Protein AF-A0A077LT98-F1 (afdb_monomer_lite)

Foldseek 3Di:
DPPCVCCLVCVLVVVLLLCVVLVHDNVVSVVSSVVSPDDDDDDDPQVLVVVLVVVLVVVQVVVCVVPVDDDPSVSSVVSQQQFSVSVDPPDGGNSVVVVVVVVVVPDPPVVVPPDDDDPDDPDPDDDDDDD

InterPro domains:
  IPR053864 Domain of unknown function DUF6933 [PF22016] (3-94)

pLDDT: mean 78.1, std 17.29, range [38.62, 95.56]

Structure (mmCIF, N/CA/C/O backbone):
data_AF-A0A077LT98-F1
#
_entry.id   AF-A0A077LT98-F1
#
loop_
_atom_site.group_PDB
_atom_site.id
_atom_site.type_symbol
_atom_site.label_atom_id
_atom_site.label_alt_id
_atom_site.label_comp_id
_atom_site.label_asym_id
_atom_site.label_entity_id
_atom_site.label_seq_id
_atom_site.pdbx_PDB_ins_code
_atom_site.Cartn_x
_atom_site.Cartn_y
_atom_site.Cartn_z
_atom_site.occupancy
_atom_site.B_iso_or_equiv
_atom_site.auth_seq_id
_atom_site.auth_comp_id
_atom_site.auth_asym_id
_atom_site.auth_atom_id
_atom_site.pdbx_PDB_model_num
ATOM 1 N N . MET A 1 1 ? 1.043 6.770 -24.894 1.00 38.81 1 MET A N 1
ATOM 2 C CA . MET A 1 1 ? -0.228 6.509 -24.179 1.00 38.81 1 MET A CA 1
ATOM 3 C C . MET A 1 1 ? -0.008 6.846 -22.713 1.00 38.81 1 MET A C 1
ATOM 5 O O . MET A 1 1 ? 0.973 6.367 -22.171 1.00 38.81 1 MET A O 1
ATOM 9 N N . ALA A 1 2 ? -0.818 7.710 -22.091 1.00 38.62 2 ALA A N 1
ATOM 10 C CA . ALA A 1 2 ? -0.624 8.045 -20.676 1.00 38.62 2 ALA A CA 1
ATOM 11 C C . ALA A 1 2 ? -1.075 6.851 -19.803 1.00 38.62 2 ALA A C 1
ATOM 13 O O . ALA A 1 2 ? -2.274 6.562 -19.795 1.00 38.62 2 ALA A O 1
ATOM 14 N N . PRO A 1 3 ? -0.173 6.175 -19.061 1.00 61.59 3 PRO A N 1
ATOM 15 C CA . PRO A 1 3 ? -0.502 4.976 -18.277 1.00 61.59 3 PRO A CA 1
ATOM 16 C C . PRO A 1 3 ? -1.560 5.225 -17.186 1.00 61.59 3 PRO A C 1
ATOM 18 O O . PRO A 1 3 ? -2.167 4.290 -16.670 1.00 61.59 3 PRO A O 1
ATOM 21 N N . ALA A 1 4 ? -1.796 6.490 -16.829 1.00 65.69 4 ALA A N 1
ATOM 22 C CA . ALA A 1 4 ? -2.694 6.907 -15.755 1.00 65.69 4 ALA A CA 1
ATOM 23 C C . ALA A 1 4 ? -4.174 7.027 -16.165 1.00 65.69 4 ALA A C 1
ATOM 25 O O . ALA A 1 4 ? -5.040 7.137 -15.295 1.00 65.69 4 ALA A O 1
ATOM 26 N N . LYS A 1 5 ? -4.503 7.008 -17.467 1.00 71.38 5 LYS A N 1
ATOM 27 C CA . LYS A 1 5 ? -5.906 7.087 -17.902 1.00 71.38 5 LYS A CA 1
ATOM 28 C C . LYS A 1 5 ? -6.646 5.833 -17.409 1.00 71.38 5 LYS A C 1
ATOM 30 O O . LYS A 1 5 ? -6.201 4.715 -17.655 1.00 71.38 5 LYS A O 1
ATOM 35 N N . GLY A 1 6 ? -7.731 6.029 -16.660 1.00 78.81 6 GLY A N 1
ATOM 36 C CA . GLY A 1 6 ? -8.504 4.939 -16.056 1.00 78.81 6 GLY A CA 1
ATOM 37 C C . GLY A 1 6 ? -7.912 4.341 -14.775 1.00 78.81 6 GLY A C 1
ATOM 38 O O . GLY A 1 6 ? -8.464 3.363 -14.289 1.00 78.81 6 GLY A O 1
ATOM 39 N N . LEU A 1 7 ? -6.834 4.909 -14.208 1.00 82.25 7 LEU A N 1
ATOM 40 C CA . LEU A 1 7 ? -6.299 4.457 -12.917 1.00 82.25 7 LEU A CA 1
ATOM 41 C C . LEU A 1 7 ? -7.366 4.452 -11.806 1.00 82.25 7 LEU A C 1
ATOM 43 O O . LEU A 1 7 ? -7.470 3.422 -11.153 1.00 82.25 7 LEU A O 1
ATOM 47 N N . PRO A 1 8 ? -8.202 5.500 -11.632 1.00 87.12 8 PRO A N 1
ATOM 48 C CA . PRO A 1 8 ? -9.272 5.474 -10.632 1.00 87.12 8 PRO A CA 1
ATOM 49 C C . PRO A 1 8 ? -10.195 4.260 -10.735 1.00 87.12 8 PRO A C 1
ATOM 51 O O . PRO A 1 8 ? -10.544 3.687 -9.718 1.00 87.12 8 PRO A O 1
ATOM 54 N N . GLY A 1 9 ? -10.542 3.835 -11.954 1.00 87.50 9 GLY A N 1
ATOM 55 C CA . GLY A 1 9 ? -11.475 2.726 -12.166 1.00 87.50 9 GLY A CA 1
ATOM 56 C C . GLY A 1 9 ? -10.895 1.341 -11.874 1.00 87.50 9 GLY A C 1
ATOM 57 O O . GLY A 1 9 ? -11.661 0.409 -11.696 1.00 87.50 9 GLY A O 1
ATOM 58 N N . ARG A 1 10 ? -9.564 1.198 -11.827 1.00 87.06 10 ARG A N 1
ATOM 59 C CA . ARG A 1 10 ? -8.882 -0.068 -11.494 1.00 87.06 10 ARG A CA 1
ATOM 60 C C . ARG A 1 10 ? -8.209 -0.055 -10.122 1.00 87.06 10 ARG A C 1
ATOM 62 O O . ARG A 1 10 ? -7.721 -1.081 -9.673 1.00 87.06 10 ARG A O 1
ATOM 69 N N . LEU A 1 11 ? -8.115 1.115 -9.488 1.00 87.81 11 LEU A N 1
ATOM 70 C CA . LEU A 1 11 ? -7.426 1.287 -8.214 1.00 87.81 11 LEU A CA 1
ATOM 71 C C . LEU A 1 11 ? -8.035 0.434 -7.085 1.00 87.81 11 LEU A C 1
ATOM 73 O O . LEU A 1 11 ? -7.240 -0.173 -6.373 1.00 87.81 11 LEU A O 1
ATOM 77 N N . PRO A 1 12 ? -9.374 0.328 -6.935 1.00 92.50 12 PRO A N 1
ATOM 78 C CA . PRO A 1 12 ? -9.967 -0.504 -5.886 1.00 92.50 12 PRO A CA 1
ATOM 79 C C . PRO A 1 12 ? -9.539 -1.970 -5.991 1.00 92.50 12 PRO A C 1
ATOM 81 O O . PRO A 1 12 ? -9.114 -2.553 -5.000 1.00 92.50 12 PRO A O 1
ATOM 84 N N . ASP A 1 13 ? -9.573 -2.535 -7.200 1.00 91.38 13 ASP A N 1
ATOM 85 C CA . ASP A 1 13 ? -9.203 -3.934 -7.433 1.00 91.38 13 ASP A CA 1
ATOM 86 C C . ASP A 1 13 ? -7.705 -4.167 -7.180 1.00 91.38 13 ASP A C 1
ATOM 88 O O . ASP A 1 13 ? -7.332 -5.115 -6.499 1.00 91.38 13 ASP A O 1
ATOM 92 N N . LEU A 1 14 ? -6.841 -3.249 -7.632 1.00 90.00 14 LEU A N 1
ATOM 93 C CA . LEU A 1 14 ? -5.396 -3.332 -7.379 1.00 90.00 14 LEU A CA 1
ATOM 94 C C . LEU A 1 14 ? -5.050 -3.257 -5.883 1.00 90.00 14 LEU A C 1
ATOM 96 O O . LEU A 1 14 ? -4.118 -3.923 -5.435 1.00 90.00 14 LEU A O 1
ATOM 100 N N . ILE A 1 15 ? -5.771 -2.433 -5.116 1.00 91.56 15 ILE A N 1
ATOM 101 C CA . ILE A 1 15 ? -5.592 -2.345 -3.661 1.00 91.56 15 ILE A CA 1
ATOM 102 C C . ILE A 1 15 ? -6.104 -3.623 -2.993 1.00 91.56 15 ILE A C 1
ATOM 104 O O . ILE A 1 15 ? -5.410 -4.165 -2.136 1.00 91.56 15 ILE A O 1
ATOM 108 N N . ALA A 1 16 ? -7.266 -4.137 -3.406 1.00 94.06 16 ALA A N 1
ATOM 109 C CA . ALA A 1 16 ? -7.821 -5.378 -2.875 1.00 94.06 16 ALA A CA 1
ATOM 110 C C . ALA A 1 16 ? -6.867 -6.566 -3.078 1.00 94.06 16 ALA A C 1
ATOM 112 O O . ALA A 1 16 ? -6.556 -7.269 -2.117 1.00 94.06 16 ALA A O 1
ATOM 113 N N . ASP A 1 17 ? -6.328 -6.732 -4.288 1.00 93.25 17 ASP A N 1
ATOM 114 C CA . ASP A 1 17 ? -5.358 -7.786 -4.601 1.00 93.25 17 ASP A CA 1
ATOM 115 C C . ASP A 1 17 ? -4.099 -7.679 -3.727 1.00 93.25 17 ASP A C 1
ATOM 117 O O . ASP A 1 17 ? -3.616 -8.679 -3.189 1.00 93.25 17 ASP A O 1
ATOM 121 N N . ALA A 1 18 ? -3.580 -6.461 -3.529 1.00 92.38 18 ALA A N 1
ATOM 122 C CA . ALA A 1 18 ? -2.416 -6.231 -2.677 1.00 92.38 18 ALA A CA 1
ATOM 123 C C . ALA A 1 18 ? -2.701 -6.539 -1.197 1.00 92.38 18 ALA A C 1
ATOM 125 O O . ALA A 1 18 ? -1.865 -7.146 -0.529 1.00 92.38 18 ALA A O 1
ATOM 126 N N . LEU A 1 19 ? -3.871 -6.160 -0.676 1.00 94.00 19 LEU A N 1
ATOM 127 C CA . LEU A 1 19 ? -4.264 -6.459 0.704 1.00 94.00 19 LEU A CA 1
ATOM 128 C C . LEU A 1 19 ? -4.449 -7.967 0.925 1.00 94.00 19 LEU A C 1
ATOM 130 O O . LEU A 1 19 ? -3.979 -8.500 1.930 1.00 94.00 19 LEU A O 1
ATOM 134 N N . LEU A 1 20 ? -5.061 -8.676 -0.026 1.00 95.12 20 LEU A N 1
ATOM 135 C CA . LEU A 1 20 ? -5.174 -10.137 0.030 1.00 95.12 20 LEU A CA 1
ATOM 136 C C . LEU A 1 20 ? -3.797 -10.808 0.004 1.00 95.12 20 LEU A C 1
ATOM 138 O O . LEU A 1 20 ? -3.545 -11.717 0.794 1.00 95.12 20 LEU A O 1
ATOM 142 N N . ALA A 1 21 ? -2.882 -10.329 -0.844 1.00 93.25 21 ALA A N 1
ATOM 143 C CA . ALA A 1 21 ? -1.507 -10.825 -0.894 1.00 93.25 21 ALA A CA 1
ATOM 144 C C . ALA A 1 21 ? -0.739 -10.588 0.421 1.00 93.25 21 ALA A C 1
ATOM 146 O O . ALA A 1 21 ? 0.097 -11.407 0.801 1.00 93.25 21 ALA A O 1
ATOM 147 N N . LEU A 1 22 ? -1.068 -9.518 1.152 1.00 92.31 22 LEU A N 1
ATOM 148 C CA . LEU A 1 22 ? -0.549 -9.228 2.494 1.00 92.31 22 LEU A CA 1
ATOM 149 C C . LEU A 1 22 ? -1.290 -9.990 3.611 1.00 92.31 22 LEU A C 1
ATOM 151 O O . LEU A 1 22 ? -1.000 -9.795 4.788 1.00 92.31 22 LEU A O 1
ATOM 155 N N . GLY A 1 23 ? -2.241 -10.868 3.284 1.00 92.75 23 GLY A N 1
ATOM 156 C CA . GLY A 1 23 ? -2.947 -11.705 4.257 1.00 92.75 23 GLY A CA 1
ATOM 157 C C . GLY A 1 23 ? -4.046 -10.984 5.044 1.00 92.75 23 GLY A C 1
ATOM 158 O O . GLY A 1 23 ? -4.410 -11.425 6.139 1.00 92.75 23 GLY A O 1
ATOM 159 N N . VAL A 1 24 ? -4.580 -9.878 4.519 1.00 94.62 24 VAL A N 1
ATOM 160 C CA . VAL A 1 24 ? -5.775 -9.234 5.080 1.00 94.62 24 VAL A CA 1
ATOM 161 C C . VAL A 1 24 ? -6.997 -10.129 4.847 1.00 94.62 24 VAL A C 1
ATOM 163 O O . VAL A 1 24 ? -7.124 -10.768 3.805 1.00 94.62 24 VAL A O 1
ATOM 166 N N . ALA A 1 25 ? -7.888 -10.215 5.839 1.00 94.38 25 ALA A N 1
ATOM 167 C CA . ALA A 1 25 ? -9.089 -11.043 5.736 1.00 94.38 25 ALA A CA 1
ATOM 168 C C . ALA A 1 25 ? -10.045 -10.498 4.662 1.00 94.38 25 ALA A C 1
ATOM 170 O O . ALA A 1 25 ? -10.191 -9.281 4.540 1.00 94.38 25 ALA A O 1
ATOM 171 N N . GLN A 1 26 ? -10.709 -11.397 3.929 1.00 94.50 26 GLN A N 1
ATOM 172 C CA . GLN A 1 26 ? -11.581 -11.047 2.803 1.00 94.50 26 GLN A CA 1
ATOM 173 C C . GLN A 1 26 ? -12.650 -10.024 3.198 1.00 94.50 26 GLN A C 1
ATOM 175 O O . GLN A 1 26 ? -12.888 -9.084 2.453 1.00 94.50 26 GLN A O 1
ATOM 180 N N . GLU A 1 27 ? -13.229 -10.151 4.393 1.00 93.62 27 GLU A N 1
ATOM 181 C CA . GLU A 1 27 ? -14.285 -9.254 4.868 1.00 93.62 27 GLU A CA 1
ATOM 182 C C . GLU A 1 27 ? -13.796 -7.800 4.977 1.00 93.62 27 GLU A C 1
ATOM 184 O O . GLU A 1 27 ? -14.477 -6.876 4.548 1.00 93.62 27 GLU A O 1
ATOM 189 N N . LEU A 1 28 ? -12.574 -7.597 5.483 1.00 93.50 28 LEU A N 1
ATOM 190 C CA . LEU A 1 28 ? -11.944 -6.273 5.570 1.00 93.50 28 LEU A CA 1
ATOM 191 C C . LEU A 1 28 ? -11.569 -5.727 4.187 1.00 93.50 28 LEU A C 1
ATOM 193 O O . LEU A 1 28 ? -11.607 -4.518 3.970 1.00 93.50 28 LEU A O 1
ATOM 197 N N . VAL A 1 29 ? -11.186 -6.607 3.260 1.00 95.56 29 VAL A N 1
ATOM 198 C CA . VAL A 1 29 ? -10.868 -6.223 1.880 1.00 95.56 29 VAL A CA 1
ATOM 199 C C . VAL A 1 29 ? -12.123 -5.788 1.128 1.00 95.56 29 VAL A C 1
ATOM 201 O O . VAL A 1 29 ? -12.080 -4.790 0.411 1.00 95.56 29 VAL A O 1
ATOM 204 N N . ASP A 1 30 ? -13.240 -6.491 1.306 1.00 95.00 30 ASP A N 1
ATOM 205 C CA . ASP A 1 30 ? -14.523 -6.138 0.694 1.00 95.00 30 ASP A CA 1
ATOM 206 C C . ASP A 1 30 ? -15.041 -4.792 1.230 1.00 95.00 30 ASP A C 1
ATOM 208 O O . ASP A 1 30 ? -15.502 -3.944 0.453 1.00 95.00 30 ASP A O 1
ATOM 212 N N . ASP A 1 31 ? -14.891 -4.557 2.538 1.00 92.75 31 ASP A N 1
ATOM 213 C CA . ASP A 1 31 ? -15.202 -3.273 3.171 1.00 92.75 31 ASP A CA 1
A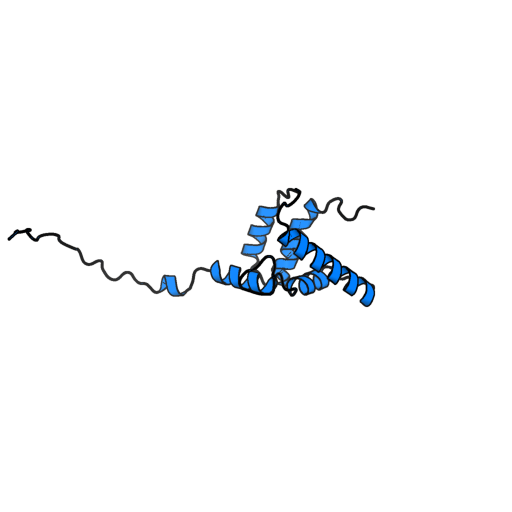TOM 214 C C . ASP A 1 31 ? -14.345 -2.138 2.585 1.00 92.75 31 ASP A C 1
ATOM 216 O O . ASP A 1 31 ? -14.884 -1.106 2.171 1.00 92.75 31 ASP A O 1
ATOM 220 N N . GLU A 1 32 ? -13.022 -2.315 2.501 1.00 93.25 32 GLU A N 1
ATOM 221 C CA . GLU A 1 32 ? -12.108 -1.311 1.935 1.00 93.25 32 GLU A CA 1
ATOM 222 C C . GLU A 1 32 ? -12.408 -1.045 0.453 1.00 93.25 32 GLU A C 1
ATOM 224 O O . GLU A 1 32 ? -12.470 0.105 0.016 1.00 93.25 32 GLU A O 1
ATOM 229 N N . ARG A 1 33 ? -12.671 -2.096 -0.330 1.00 94.31 33 ARG A N 1
ATOM 230 C CA . ARG A 1 33 ? -13.034 -1.974 -1.746 1.00 94.31 33 ARG A CA 1
ATOM 231 C C . ARG A 1 33 ? -14.302 -1.143 -1.936 1.00 94.31 33 ARG A C 1
ATOM 233 O O . ARG A 1 33 ? -14.334 -0.300 -2.830 1.00 94.31 33 ARG A O 1
ATOM 240 N N . THR A 1 34 ? -15.311 -1.354 -1.091 1.00 91.81 34 THR A N 1
ATOM 241 C CA . THR A 1 34 ? -16.565 -0.581 -1.110 1.00 91.81 34 THR A CA 1
ATOM 242 C C . THR A 1 34 ? -16.307 0.894 -0.785 1.00 91.81 34 THR A C 1
ATOM 244 O O . THR A 1 34 ? -16.831 1.785 -1.449 1.00 91.81 34 THR A O 1
ATOM 247 N N . HIS A 1 35 ? -15.431 1.186 0.182 1.00 90.31 35 HIS A N 1
ATOM 248 C CA . HIS A 1 35 ? -15.041 2.568 0.498 1.00 90.31 35 HIS A CA 1
ATOM 249 C C . HIS A 1 35 ? -14.279 3.258 -0.646 1.00 90.31 35 HIS A C 1
ATOM 251 O O . HIS A 1 35 ? -14.297 4.487 -0.747 1.00 90.31 35 HIS A O 1
ATOM 257 N N . LEU A 1 36 ? -13.640 2.484 -1.526 1.00 90.06 36 LEU A N 1
ATOM 258 C CA . LEU A 1 36 ? -12.893 2.975 -2.683 1.00 90.06 36 LEU A CA 1
ATOM 259 C C . LEU A 1 36 ? -13.743 3.151 -3.956 1.00 90.06 36 LEU A C 1
ATOM 261 O O . LEU A 1 36 ? -13.188 3.525 -4.990 1.00 90.06 36 LEU A O 1
ATOM 265 N N . GLU A 1 37 ? -15.067 2.960 -3.910 1.00 83.56 37 GLU A N 1
ATOM 266 C CA . GLU A 1 37 ? -15.960 3.223 -5.056 1.00 83.56 37 GLU A CA 1
ATOM 267 C C . GLU A 1 37 ? -15.867 4.679 -5.557 1.00 83.56 37 GLU A C 1
ATOM 269 O O . GLU A 1 37 ? -15.951 4.942 -6.760 1.00 83.56 37 GLU A O 1
ATOM 274 N N . GLU A 1 38 ? -15.610 5.634 -4.655 1.00 85.94 38 GLU A N 1
A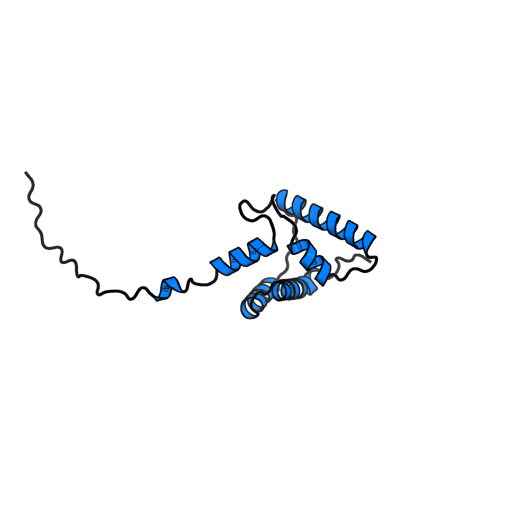TOM 275 C CA . GLU A 1 38 ? -15.376 7.041 -4.991 1.00 85.94 38 GLU A CA 1
ATOM 276 C C . GLU A 1 38 ? -13.897 7.444 -4.855 1.00 85.94 38 GLU A C 1
ATOM 278 O O . GLU A 1 38 ? -13.465 8.032 -3.860 1.00 85.94 38 GLU A O 1
ATOM 283 N N . VAL A 1 39 ? -13.103 7.228 -5.906 1.00 86.00 39 VAL A N 1
ATOM 284 C CA . VAL A 1 39 ? -11.709 7.703 -5.946 1.00 86.00 39 VAL A CA 1
ATOM 285 C C . VAL A 1 39 ? -11.637 9.190 -6.314 1.00 86.00 39 VAL A C 1
ATOM 287 O O . VAL A 1 39 ? -12.018 9.601 -7.413 1.00 86.00 39 VAL A O 1
ATOM 290 N N . ARG A 1 40 ? -11.051 10.009 -5.432 1.00 86.00 40 ARG A N 1
ATOM 291 C CA . ARG A 1 40 ? -10.776 11.437 -5.680 1.00 86.00 40 ARG A CA 1
ATOM 292 C C . ARG A 1 40 ? -9.276 11.683 -5.820 1.00 86.00 40 ARG A C 1
ATOM 294 O O . ARG A 1 40 ? -8.499 11.333 -4.939 1.00 86.00 40 ARG A O 1
ATOM 301 N N . ILE A 1 41 ? -8.867 12.333 -6.910 1.00 84.81 41 ILE A N 1
ATOM 302 C CA . ILE A 1 41 ? -7.466 12.708 -7.143 1.00 84.81 41 ILE A CA 1
ATOM 303 C C . ILE A 1 41 ? -7.279 14.186 -6.808 1.00 84.81 41 ILE A C 1
ATOM 305 O O . ILE A 1 41 ? -7.887 15.056 -7.430 1.00 84.81 41 ILE A O 1
ATOM 309 N N . ALA A 1 42 ? -6.395 14.466 -5.855 1.00 88.00 42 ALA A N 1
ATOM 310 C CA . ALA A 1 42 ? -6.015 15.817 -5.466 1.00 88.00 42 ALA A CA 1
ATOM 311 C C . ALA A 1 42 ? -4.514 15.894 -5.166 1.00 88.00 42 ALA A C 1
ATOM 313 O O . ALA A 1 42 ? -3.850 14.890 -4.906 1.00 88.00 42 ALA A O 1
ATOM 314 N N . ARG A 1 43 ? -3.967 17.111 -5.188 1.00 91.19 43 ARG A N 1
ATOM 315 C CA . ARG A 1 43 ? -2.581 17.346 -4.780 1.00 91.19 43 ARG A CA 1
ATOM 316 C C . ARG A 1 43 ? -2.459 17.182 -3.264 1.00 91.19 43 ARG A C 1
ATOM 318 O O . ARG A 1 43 ? -3.208 17.805 -2.519 1.00 91.19 43 ARG A O 1
ATOM 325 N N . THR A 1 44 ? -1.478 16.403 -2.813 1.00 90.50 44 THR A N 1
ATOM 326 C CA . THR A 1 44 ? -1.129 16.327 -1.388 1.00 90.50 44 THR A CA 1
ATOM 327 C C . THR A 1 44 ? -0.220 17.493 -0.985 1.00 90.50 44 THR A C 1
ATOM 329 O O . THR A 1 44 ? 0.697 17.863 -1.722 1.00 90.50 44 THR A O 1
ATOM 332 N N . ALA A 1 45 ? -0.471 18.081 0.187 1.00 93.19 45 ALA A N 1
ATOM 333 C CA . ALA A 1 45 ? 0.427 19.051 0.821 1.00 93.19 45 ALA A CA 1
ATOM 334 C C . ALA A 1 45 ? 1.459 18.376 1.748 1.00 93.19 45 ALA A C 1
ATOM 336 O O . ALA A 1 45 ? 2.375 19.032 2.245 1.00 93.19 45 ALA A O 1
ATOM 337 N N . ASN A 1 46 ? 1.325 17.067 1.994 1.00 92.38 46 ASN A N 1
ATOM 338 C CA . ASN A 1 46 ? 2.208 16.330 2.886 1.00 92.38 46 ASN A CA 1
ATOM 339 C C . ASN A 1 46 ? 3.500 15.930 2.157 1.00 92.38 46 ASN A C 1
ATOM 341 O O . ASN A 1 46 ? 3.527 14.988 1.365 1.00 92.38 46 ASN A O 1
ATOM 345 N N . ARG A 1 47 ? 4.590 16.639 2.464 1.00 91.00 47 ARG A N 1
ATOM 346 C CA . ARG A 1 47 ? 5.919 16.384 1.888 1.00 91.00 47 ARG A CA 1
ATOM 347 C C . ARG A 1 47 ? 6.488 15.002 2.225 1.00 91.00 47 ARG A C 1
ATOM 349 O O . ARG A 1 47 ? 7.254 14.487 1.422 1.00 91.00 47 ARG A O 1
ATOM 356 N N . SER A 1 48 ? 6.111 14.400 3.356 1.00 90.06 48 SER A N 1
ATOM 357 C CA . SER A 1 48 ? 6.544 13.042 3.706 1.00 90.06 48 SER A CA 1
ATOM 358 C C . SER A 1 48 ? 5.927 12.012 2.767 1.00 90.06 48 SER A C 1
ATOM 360 O O . SER A 1 48 ? 6.638 11.148 2.273 1.00 90.06 48 SER A O 1
ATOM 362 N N . VAL A 1 49 ? 4.637 12.160 2.442 1.00 89.31 49 VAL A N 1
ATOM 363 C CA . VAL A 1 49 ? 3.957 11.297 1.457 1.00 89.31 49 VAL A CA 1
ATOM 364 C C . VAL A 1 49 ? 4.621 11.429 0.091 1.00 89.31 49 VAL A C 1
ATOM 366 O O . VAL A 1 49 ? 4.915 10.425 -0.548 1.00 89.31 49 VAL A O 1
ATOM 369 N N . VAL A 1 50 ? 4.907 12.660 -0.344 1.00 91.31 50 VAL A N 1
ATOM 370 C CA . VAL A 1 50 ? 5.619 12.892 -1.612 1.00 91.31 50 VAL A CA 1
ATOM 371 C C . VAL A 1 50 ? 7.008 12.244 -1.594 1.00 91.31 50 VAL A C 1
ATOM 373 O O . VAL A 1 50 ? 7.384 11.608 -2.572 1.00 91.31 50 VAL A O 1
ATOM 376 N N . GLY A 1 51 ? 7.749 12.367 -0.488 1.00 88.62 51 GLY A N 1
ATOM 377 C CA . GLY A 1 51 ? 9.058 11.735 -0.309 1.00 88.62 51 GLY A CA 1
ATOM 378 C C . GLY A 1 51 ? 8.999 10.212 -0.429 1.00 88.62 51 GLY A C 1
ATOM 379 O O . GLY A 1 51 ? 9.685 9.648 -1.274 1.00 88.62 51 GLY A O 1
ATOM 380 N N . SER A 1 52 ? 8.115 9.554 0.324 1.00 88.25 52 SER A N 1
ATOM 381 C CA . SER A 1 52 ? 7.967 8.093 0.274 1.00 88.25 52 SER A CA 1
ATOM 382 C C . SER A 1 52 ? 7.524 7.584 -1.102 1.00 88.25 52 SER A C 1
ATOM 384 O O . SER A 1 52 ? 8.039 6.577 -1.582 1.00 88.25 52 SER A O 1
ATOM 386 N N . MET A 1 53 ? 6.629 8.301 -1.792 1.00 89.75 53 MET A N 1
ATOM 387 C CA . MET A 1 53 ? 6.241 7.943 -3.163 1.00 89.75 53 MET A CA 1
ATOM 388 C C . MET A 1 53 ? 7.404 8.076 -4.159 1.00 89.75 53 MET A C 1
ATOM 390 O O . MET A 1 53 ? 7.485 7.291 -5.106 1.00 89.75 53 MET A O 1
ATOM 394 N N . ASN A 1 54 ? 8.317 9.032 -3.949 1.00 90.75 54 ASN A N 1
ATOM 395 C CA . ASN A 1 54 ? 9.532 9.150 -4.758 1.00 90.75 54 ASN A CA 1
ATOM 396 C C . ASN A 1 54 ? 10.503 7.992 -4.492 1.00 90.75 54 ASN A C 1
ATOM 398 O O . ASN A 1 54 ? 11.044 7.438 -5.448 1.00 90.75 54 ASN A O 1
ATOM 402 N N . ASP A 1 55 ? 10.680 7.586 -3.233 1.00 88.56 55 ASP A N 1
ATOM 403 C CA . ASP A 1 55 ? 11.524 6.437 -2.876 1.00 88.56 55 ASP A CA 1
ATOM 404 C C . ASP A 1 55 ? 11.000 5.141 -3.521 1.00 88.56 55 ASP A C 1
ATOM 406 O O . ASP A 1 55 ? 11.769 4.345 -4.069 1.00 88.56 55 ASP A O 1
ATOM 410 N N . PHE A 1 56 ? 9.675 4.955 -3.545 1.00 90.31 56 PHE A N 1
ATOM 411 C CA . PHE A 1 56 ? 9.044 3.826 -4.233 1.00 90.31 56 PHE A CA 1
ATOM 412 C C . PHE A 1 56 ? 9.270 3.868 -5.745 1.00 90.31 56 PHE A C 1
ATOM 414 O O . PHE A 1 56 ? 9.595 2.841 -6.344 1.00 90.31 56 PHE A O 1
ATOM 421 N N . ALA A 1 57 ? 9.132 5.044 -6.365 1.00 90.62 57 ALA A N 1
ATOM 422 C CA . ALA A 1 57 ? 9.376 5.212 -7.794 1.00 90.62 57 ALA A CA 1
ATOM 423 C C . ALA A 1 57 ? 10.833 4.892 -8.160 1.00 90.62 57 ALA A C 1
ATOM 425 O O . ALA A 1 57 ? 11.068 4.149 -9.112 1.00 90.62 57 ALA A O 1
ATOM 426 N N . PHE A 1 58 ? 11.795 5.381 -7.371 1.00 89.75 58 PHE A N 1
ATOM 427 C CA . PHE A 1 58 ? 13.218 5.098 -7.559 1.00 89.75 58 PHE A CA 1
ATOM 428 C C . PHE A 1 58 ? 13.517 3.595 -7.474 1.00 89.75 58 PHE A C 1
ATOM 430 O O . PHE A 1 58 ? 14.183 3.036 -8.345 1.00 89.75 58 PHE A O 1
ATOM 437 N N . ARG A 1 59 ? 12.966 2.901 -6.469 1.00 88.19 59 ARG A N 1
ATOM 438 C CA . ARG A 1 59 ? 13.176 1.454 -6.316 1.00 88.19 59 ARG A CA 1
ATOM 439 C C . ARG A 1 59 ? 12.497 0.636 -7.415 1.00 88.19 59 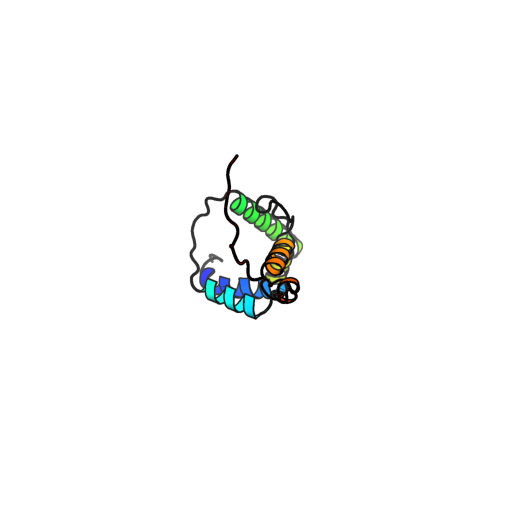ARG A C 1
ATOM 441 O O . ARG A 1 59 ? 13.052 -0.363 -7.869 1.00 88.19 59 ARG A O 1
ATOM 448 N N . ALA A 1 60 ? 11.305 1.044 -7.846 1.00 89.75 60 ALA A N 1
ATOM 449 C CA . ALA A 1 60 ? 10.614 0.398 -8.955 1.00 89.75 60 ALA A CA 1
ATOM 450 C C . ALA A 1 60 ? 11.403 0.525 -10.267 1.00 89.75 60 ALA A C 1
ATOM 452 O O . ALA A 1 60 ? 11.463 -0.438 -11.027 1.00 89.75 60 ALA A O 1
ATOM 453 N N . ASP A 1 61 ? 12.021 1.680 -10.517 1.00 89.69 61 ASP A N 1
ATOM 454 C CA . ASP A 1 61 ? 12.834 1.927 -11.712 1.00 89.69 61 ASP A CA 1
ATOM 455 C C . ASP A 1 61 ? 14.112 1.076 -11.741 1.00 89.69 61 ASP A C 1
ATOM 457 O O . ASP A 1 61 ? 14.430 0.454 -12.758 1.00 89.69 61 ASP A O 1
ATOM 461 N N . HIS A 1 62 ? 14.786 0.950 -10.594 1.00 87.88 62 HIS A N 1
ATOM 462 C CA . HIS A 1 62 ? 15.944 0.068 -10.458 1.00 87.88 62 HIS A CA 1
ATOM 463 C C . HIS A 1 62 ? 15.586 -1.386 -10.787 1.00 87.88 62 HIS A C 1
ATOM 465 O O . HIS A 1 62 ? 16.193 -2.000 -11.660 1.00 87.88 62 HIS A O 1
ATOM 471 N N . ARG A 1 63 ? 14.522 -1.908 -10.167 1.00 84.69 63 ARG A N 1
ATOM 472 C CA . ARG A 1 63 ? 14.064 -3.286 -10.391 1.00 84.69 63 ARG A CA 1
ATOM 473 C C . ARG A 1 63 ? 13.637 -3.536 -11.838 1.00 84.69 63 ARG A C 1
ATOM 475 O O . ARG A 1 63 ? 13.970 -4.583 -12.386 1.00 84.69 63 ARG A O 1
ATOM 482 N N . ARG A 1 64 ? 12.958 -2.575 -12.481 1.00 84.81 64 ARG A N 1
ATOM 483 C CA . ARG A 1 64 ? 12.639 -2.629 -13.925 1.00 84.81 64 ARG A CA 1
ATOM 484 C C . ARG A 1 64 ? 13.896 -2.780 -14.772 1.00 84.81 64 ARG A C 1
ATOM 486 O O . ARG A 1 64 ? 13.918 -3.604 -15.680 1.00 84.81 64 ARG A O 1
ATOM 493 N N . THR A 1 65 ? 14.924 -1.996 -14.463 1.00 86.38 65 THR A N 1
ATOM 494 C CA . THR A 1 65 ? 16.197 -2.009 -15.191 1.00 86.38 65 THR A CA 1
ATOM 495 C C . THR A 1 65 ? 16.933 -3.340 -15.025 1.00 86.38 65 THR A C 1
ATOM 497 O O . THR A 1 65 ? 17.541 -3.822 -15.975 1.00 86.38 65 THR A O 1
ATOM 500 N N . GLU A 1 66 ? 16.852 -3.960 -13.846 1.00 84.19 66 GLU A N 1
ATOM 501 C CA . GLU A 1 66 ? 17.513 -5.237 -13.551 1.00 84.19 66 GLU A CA 1
ATOM 502 C C . GLU A 1 66 ? 16.812 -6.459 -14.162 1.00 84.19 66 GLU A C 1
ATOM 504 O O . GLU A 1 66 ? 17.482 -7.394 -14.593 1.00 84.19 66 GLU A O 1
ATOM 509 N N . THR A 1 67 ? 15.475 -6.475 -14.180 1.00 79.81 67 THR A N 1
ATOM 510 C CA . THR A 1 67 ? 14.688 -7.689 -14.487 1.00 79.81 67 THR A CA 1
ATOM 511 C C . THR A 1 67 ? 13.998 -7.673 -15.852 1.00 79.81 67 THR A C 1
ATOM 513 O O . THR A 1 67 ? 13.647 -8.735 -16.361 1.00 79.81 67 THR A O 1
ATOM 516 N N . GLY A 1 68 ? 13.849 -6.508 -16.493 1.00 73.12 68 GLY A N 1
ATOM 517 C CA . GLY A 1 68 ? 13.335 -6.360 -17.862 1.00 73.12 68 GLY A CA 1
ATOM 518 C C . GLY A 1 68 ? 11.823 -6.577 -18.035 1.00 73.12 68 GLY A C 1
ATOM 519 O O . GLY A 1 68 ? 11.210 -5.872 -18.835 1.00 73.12 68 GLY A O 1
ATOM 520 N N . ASP A 1 69 ? 11.217 -7.487 -17.269 1.00 71.19 69 ASP A N 1
ATOM 521 C CA . ASP A 1 69 ? 9.768 -7.677 -17.145 1.00 71.19 69 ASP A CA 1
ATOM 522 C C . ASP A 1 69 ? 9.320 -7.380 -15.711 1.00 71.19 69 ASP A C 1
ATOM 524 O O . ASP A 1 69 ? 10.023 -7.689 -14.749 1.00 71.19 69 ASP A O 1
ATOM 528 N N . LEU A 1 70 ? 8.162 -6.738 -15.562 1.00 73.94 70 LEU A N 1
ATOM 529 C CA . LEU A 1 70 ? 7.703 -6.232 -14.277 1.00 73.94 70 LEU A CA 1
ATOM 530 C C . LEU A 1 70 ? 6.355 -6.835 -13.907 1.00 73.94 70 LEU A C 1
ATOM 532 O O . LEU A 1 70 ? 5.300 -6.284 -14.230 1.00 73.94 70 LEU A O 1
ATOM 536 N N . ASP A 1 71 ? 6.404 -7.927 -13.151 1.00 84.50 71 ASP A N 1
ATOM 537 C CA . ASP A 1 71 ? 5.248 -8.372 -12.386 1.00 84.50 71 ASP A CA 1
ATOM 538 C C . ASP A 1 71 ? 4.883 -7.277 -11.368 1.00 84.50 71 ASP A C 1
ATOM 540 O O . ASP A 1 71 ? 5.617 -6.995 -10.416 1.00 84.50 71 ASP A O 1
ATOM 544 N N . LEU A 1 72 ? 3.747 -6.616 -11.605 1.00 81.88 72 LEU A N 1
ATOM 545 C CA . LEU A 1 72 ? 3.258 -5.522 -10.771 1.00 81.88 72 LEU A CA 1
ATOM 546 C C . LEU A 1 72 ? 2.854 -5.994 -9.371 1.00 81.88 72 LEU A C 1
ATOM 548 O O . LEU A 1 72 ? 2.987 -5.216 -8.426 1.00 81.88 72 LEU A O 1
ATOM 552 N N . GLY A 1 73 ? 2.400 -7.242 -9.229 1.00 84.88 73 GLY A N 1
ATOM 553 C CA . GLY A 1 73 ? 2.072 -7.834 -7.936 1.00 84.88 73 GLY A CA 1
ATOM 554 C C . GLY A 1 73 ? 3.335 -8.052 -7.109 1.00 84.88 73 GLY A C 1
ATOM 555 O O . GLY A 1 73 ? 3.434 -7.546 -5.990 1.00 84.88 73 GLY A O 1
ATOM 556 N N . ALA A 1 74 ? 4.346 -8.700 -7.696 1.00 85.81 74 ALA A N 1
ATOM 557 C CA . ALA A 1 74 ? 5.651 -8.877 -7.055 1.00 85.81 74 ALA A CA 1
ATOM 558 C C . ALA A 1 74 ? 6.308 -7.530 -6.713 1.00 85.81 74 ALA A C 1
ATOM 560 O O . ALA A 1 74 ? 6.788 -7.334 -5.597 1.00 85.81 74 ALA A O 1
ATOM 561 N N . LEU A 1 75 ? 6.249 -6.556 -7.630 1.00 88.50 75 LEU A N 1
ATOM 562 C CA . LEU A 1 75 ? 6.709 -5.194 -7.365 1.00 88.50 75 LEU A CA 1
ATOM 563 C C . LEU A 1 75 ? 5.979 -4.568 -6.169 1.00 88.50 75 LEU A C 1
ATOM 565 O O . LEU A 1 75 ? 6.617 -3.905 -5.352 1.00 88.50 75 LEU A O 1
ATOM 569 N N . SER A 1 76 ? 4.660 -4.735 -6.078 1.00 88.75 76 SER A N 1
ATOM 570 C CA . SER A 1 76 ? 3.870 -4.192 -4.973 1.00 88.75 76 SER A CA 1
ATOM 571 C C . SER A 1 76 ? 4.293 -4.797 -3.635 1.00 88.75 76 SER A C 1
ATOM 573 O O . SER A 1 76 ? 4.443 -4.061 -2.662 1.00 88.75 76 SER A O 1
ATOM 575 N N . MET A 1 77 ? 4.532 -6.110 -3.586 1.00 90.44 77 MET A N 1
ATOM 576 C CA . MET A 1 77 ? 4.995 -6.790 -2.371 1.00 90.44 77 MET A CA 1
ATOM 577 C C . MET A 1 77 ? 6.406 -6.348 -1.976 1.00 90.44 77 MET A C 1
ATOM 579 O O . MET A 1 77 ? 6.655 -6.023 -0.817 1.00 90.44 77 MET A O 1
ATOM 583 N N . ASP A 1 78 ? 7.310 -6.216 -2.945 1.00 89.44 78 ASP A N 1
ATOM 584 C CA . ASP A 1 78 ? 8.650 -5.693 -2.689 1.00 89.44 78 ASP A CA 1
ATOM 585 C C . ASP A 1 78 ? 8.632 -4.256 -2.148 1.00 89.44 78 ASP A C 1
ATOM 587 O O . ASP A 1 78 ? 9.493 -3.876 -1.351 1.00 89.44 78 ASP A O 1
ATOM 591 N N . LEU A 1 79 ? 7.704 -3.425 -2.635 1.00 89.75 79 LEU A N 1
ATOM 592 C CA . LEU A 1 79 ? 7.530 -2.051 -2.167 1.00 89.75 79 LEU A CA 1
ATOM 593 C C . LEU A 1 79 ? 6.871 -1.992 -0.783 1.00 89.75 79 LEU A C 1
ATOM 595 O O . LEU A 1 79 ? 7.209 -1.107 -0.004 1.00 89.75 79 LEU A O 1
ATOM 599 N N . ALA A 1 80 ? 5.992 -2.938 -0.446 1.00 89.69 80 ALA A N 1
ATOM 600 C CA . ALA A 1 80 ? 5.391 -3.030 0.885 1.00 89.69 80 ALA A CA 1
ATOM 601 C C . ALA A 1 80 ? 6.447 -3.274 1.980 1.00 89.69 80 ALA A C 1
ATOM 603 O O . ALA A 1 80 ? 6.306 -2.779 3.098 1.00 89.69 80 ALA A O 1
ATOM 604 N N . HIS A 1 81 ? 7.551 -3.937 1.627 1.00 88.25 81 HIS A N 1
ATOM 605 C CA . HIS A 1 81 ? 8.700 -4.154 2.504 1.00 88.25 81 HIS A CA 1
ATOM 606 C C . HIS A 1 81 ? 9.763 -3.035 2.430 1.00 88.25 81 HIS A C 1
ATOM 608 O O . HIS A 1 81 ? 10.942 -3.233 2.743 1.00 88.25 81 HIS A O 1
ATOM 614 N N . VAL A 1 82 ? 9.389 -1.832 1.980 1.00 84.12 82 VAL A N 1
ATOM 615 C CA . VAL A 1 82 ? 10.261 -0.647 1.993 1.00 84.12 82 VAL A CA 1
ATOM 616 C C . VAL A 1 82 ? 9.995 0.166 3.252 1.00 84.12 82 VAL A C 1
ATOM 618 O O . VAL A 1 82 ? 8.837 0.376 3.626 1.00 84.12 82 VAL A O 1
ATOM 621 N N . PRO A 1 83 ? 11.050 0.664 3.917 1.00 80.81 83 PRO A N 1
ATOM 622 C CA . PRO A 1 83 ? 10.842 1.453 5.102 1.00 80.81 83 PRO A CA 1
ATOM 623 C C . PRO A 1 83 ? 10.254 2.834 4.785 1.00 80.81 83 PRO A C 1
ATOM 625 O O . PRO A 1 83 ? 10.783 3.562 3.950 1.00 80.81 83 PRO A O 1
ATOM 628 N N . CYS A 1 84 ? 9.193 3.226 5.493 1.00 80.25 84 CYS A N 1
ATOM 629 C CA . CYS A 1 84 ? 8.495 4.506 5.330 1.00 80.25 84 CYS A CA 1
ATOM 630 C C . CYS A 1 84 ? 8.730 5.444 6.524 1.00 80.25 84 CYS A C 1
ATOM 632 O O . CYS A 1 84 ? 7.795 5.990 7.108 1.00 80.25 84 CYS A O 1
ATOM 634 N N . GLY A 1 85 ? 9.999 5.658 6.884 1.00 74.56 85 GLY A N 1
ATOM 635 C CA . GLY A 1 85 ? 10.399 6.479 8.039 1.00 74.56 85 GLY A CA 1
ATOM 636 C C . GLY A 1 85 ? 9.797 7.898 8.097 1.00 74.56 85 GLY A C 1
ATOM 637 O O . GLY A 1 85 ? 9.448 8.349 9.183 1.00 74.56 85 GLY A O 1
ATOM 638 N N . PRO A 1 86 ? 9.606 8.619 6.974 1.00 77.12 86 PRO A N 1
ATOM 639 C CA . PRO A 1 86 ? 8.938 9.924 6.992 1.00 77.12 86 PRO A CA 1
ATOM 640 C C . PRO A 1 86 ? 7.442 9.886 7.346 1.00 77.12 86 PRO A C 1
ATOM 642 O O . PRO A 1 86 ? 6.879 10.937 7.667 1.00 77.12 86 PRO A O 1
ATOM 645 N N . LEU A 1 87 ? 6.795 8.720 7.229 1.00 78.25 87 LEU A N 1
ATOM 646 C CA . LEU A 1 87 ? 5.366 8.518 7.489 1.00 78.25 87 LEU A CA 1
ATOM 647 C C . LEU A 1 87 ? 5.098 7.893 8.861 1.00 78.25 87 LEU A C 1
ATOM 649 O O . LEU A 1 87 ? 4.063 8.191 9.452 1.00 78.25 87 LEU A O 1
ATOM 653 N N . ASN A 1 88 ? 6.032 7.090 9.377 1.00 68.19 88 ASN A N 1
ATOM 654 C CA . AS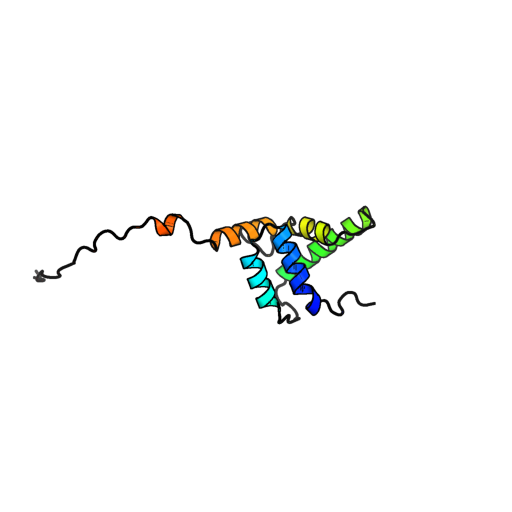N A 1 88 ? 5.829 6.308 10.592 1.00 68.19 88 ASN A CA 1
ATOM 655 C C . ASN A 1 88 ? 6.819 6.695 11.688 1.00 68.19 88 ASN A C 1
ATOM 657 O O . ASN A 1 88 ? 8.032 6.711 11.488 1.00 68.19 88 ASN A O 1
ATOM 661 N N . THR A 1 89 ? 6.294 6.949 12.883 1.00 62.72 89 THR A N 1
ATOM 662 C CA . THR A 1 89 ? 7.083 7.205 14.094 1.00 62.72 89 THR A CA 1
ATOM 663 C C . THR A 1 89 ? 7.491 5.929 14.839 1.00 62.72 89 THR A C 1
ATOM 665 O O . THR A 1 89 ? 8.300 6.023 15.760 1.00 62.72 89 THR A O 1
ATOM 668 N N . SER A 1 90 ? 6.951 4.758 14.469 1.00 62.12 90 SER A N 1
ATOM 669 C CA . SER A 1 90 ? 7.093 3.496 15.219 1.00 62.12 90 SER A CA 1
ATOM 670 C C . SER A 1 90 ? 7.671 2.321 14.421 1.00 62.12 90 SER A C 1
ATOM 672 O O . SER A 1 90 ? 8.773 1.878 14.742 1.00 62.12 90 SER A O 1
ATOM 674 N N . HIS A 1 91 ? 6.968 1.789 13.415 1.00 59.31 91 HIS A N 1
ATOM 675 C CA . HIS A 1 91 ? 7.393 0.618 12.649 1.00 59.31 91 HIS A CA 1
ATOM 676 C C . HIS A 1 91 ? 7.940 1.025 11.287 1.00 59.31 91 HIS A C 1
ATOM 678 O O . HIS A 1 91 ? 7.434 1.886 10.563 1.00 59.31 91 HIS A O 1
ATOM 684 N N . THR A 1 92 ? 9.063 0.394 10.970 1.00 72.25 92 THR A N 1
ATOM 685 C CA . THR A 1 92 ? 9.952 0.847 9.914 1.00 72.25 92 THR A CA 1
ATOM 686 C C . THR A 1 92 ? 9.354 0.595 8.534 1.00 72.25 92 THR A C 1
ATOM 688 O O . THR A 1 92 ? 9.500 1.476 7.698 1.00 72.25 92 THR A O 1
ATOM 691 N N . PHE A 1 93 ? 8.629 -0.512 8.319 1.00 83.38 93 PHE A N 1
ATOM 692 C CA . PHE A 1 93 ? 8.123 -0.987 7.017 1.00 83.38 93 PHE A CA 1
ATOM 693 C C . PHE A 1 93 ? 6.594 -0.900 6.887 1.00 83.38 93 PHE A C 1
ATOM 695 O O . PHE A 1 93 ? 5.878 -0.982 7.886 1.00 83.38 93 PHE A O 1
ATOM 702 N N . SER A 1 94 ? 6.090 -0.725 5.661 1.00 84.25 94 SER A N 1
ATOM 703 C CA . SER A 1 94 ? 4.658 -0.512 5.399 1.00 84.25 94 SER A CA 1
ATOM 704 C C . SER A 1 94 ? 3.790 -1.742 5.679 1.00 84.25 94 SER A C 1
ATOM 706 O O . SER A 1 94 ? 2.716 -1.607 6.261 1.00 84.25 94 SER A O 1
ATOM 708 N N . ASP A 1 95 ? 4.250 -2.933 5.299 1.00 87.38 95 ASP A N 1
ATOM 709 C CA . ASP A 1 95 ? 3.595 -4.214 5.591 1.00 87.38 95 ASP A CA 1
ATOM 710 C C . ASP A 1 95 ? 3.492 -4.486 7.103 1.00 87.38 95 ASP A C 1
ATOM 712 O O . ASP A 1 95 ? 2.433 -4.855 7.615 1.00 87.38 95 ASP A O 1
ATOM 716 N N . ALA A 1 96 ? 4.569 -4.227 7.843 1.00 87.44 96 ALA A N 1
ATOM 717 C CA . ALA A 1 96 ? 4.609 -4.385 9.291 1.00 87.44 96 ALA A CA 1
ATOM 718 C C . ALA A 1 96 ? 3.616 -3.450 10.003 1.00 87.44 96 ALA A C 1
ATOM 720 O O . ALA A 1 96 ? 2.923 -3.885 10.925 1.00 87.44 96 ALA A O 1
ATOM 721 N N . GLU A 1 97 ? 3.502 -2.192 9.563 1.00 88.00 97 GLU A N 1
ATOM 722 C CA . GLU A 1 97 ? 2.492 -1.268 10.095 1.00 88.00 97 GLU A CA 1
ATOM 723 C C . GLU A 1 97 ? 1.062 -1.721 9.790 1.00 88.00 97 GLU A C 1
ATOM 725 O O . GLU A 1 97 ? 0.198 -1.630 10.662 1.00 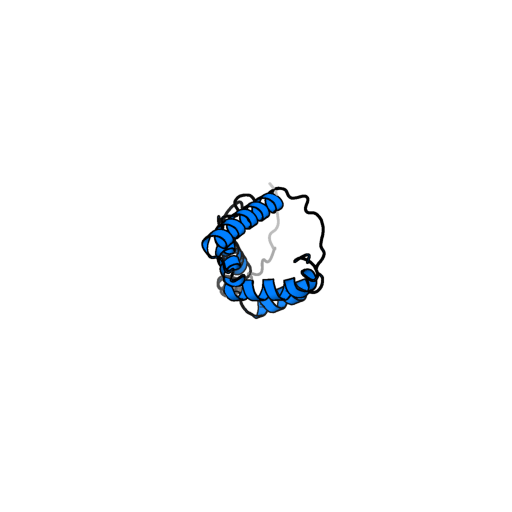88.00 97 GLU A O 1
ATOM 730 N N . LEU A 1 98 ? 0.792 -2.241 8.585 1.00 88.69 98 LEU A N 1
ATOM 731 C CA . LEU A 1 98 ? -0.532 -2.769 8.247 1.00 88.69 98 LEU A CA 1
ATOM 732 C C . LEU A 1 98 ? -0.921 -3.908 9.198 1.00 88.69 98 LEU A C 1
ATOM 734 O O . LEU A 1 98 ? -2.019 -3.908 9.755 1.00 88.69 98 LEU A O 1
ATOM 738 N N . HIS A 1 99 ? -0.014 -4.855 9.441 1.00 89.75 99 HIS A N 1
ATOM 739 C CA . HIS A 1 99 ? -0.263 -5.941 10.386 1.00 89.75 99 HIS A CA 1
ATOM 740 C C . HIS A 1 99 ? -0.461 -5.445 11.823 1.00 89.75 99 HIS A C 1
ATOM 742 O O . HIS A 1 99 ? -1.354 -5.938 12.519 1.00 89.75 99 HIS A O 1
ATOM 748 N N . ALA A 1 100 ? 0.323 -4.457 12.264 1.00 88.38 100 ALA A N 1
ATOM 749 C CA . ALA A 1 100 ? 0.153 -3.840 13.576 1.00 88.38 100 ALA A CA 1
ATOM 750 C C . ALA A 1 100 ? -1.221 -3.157 13.705 1.00 88.38 100 ALA A C 1
ATOM 752 O O . ALA A 1 100 ? -1.927 -3.367 14.697 1.00 88.38 100 ALA A O 1
ATOM 753 N N . LEU A 1 101 ? -1.643 -2.414 12.676 1.00 87.31 101 LEU A N 1
ATOM 754 C CA . LEU A 1 101 ? -2.958 -1.782 12.607 1.00 87.31 101 LEU A CA 1
ATOM 755 C C . LEU A 1 101 ? -4.074 -2.827 12.689 1.00 87.31 101 LEU A C 1
ATOM 757 O O . LEU A 1 101 ? -4.959 -2.709 13.535 1.00 87.31 101 LEU A O 1
ATOM 761 N N . LEU A 1 102 ? -4.012 -3.888 11.886 1.00 89.62 102 LEU A N 1
ATOM 762 C CA . LEU A 1 102 ? -5.013 -4.959 11.898 1.00 89.62 102 LEU A CA 1
ATOM 763 C C . LEU A 1 102 ? -5.083 -5.674 13.251 1.00 89.62 102 LEU A C 1
ATOM 765 O O . LEU A 1 102 ? -6.173 -6.005 13.720 1.00 89.62 102 LEU A O 1
ATOM 769 N N . GLY A 1 103 ? -3.940 -5.873 13.912 1.00 87.38 103 GLY A N 1
ATOM 770 C CA . GLY A 1 103 ? -3.884 -6.396 15.276 1.00 87.38 103 GLY A CA 1
ATOM 771 C C . GLY A 1 103 ? -4.579 -5.486 16.295 1.00 87.38 103 GLY A C 1
ATOM 772 O O . GLY A 1 103 ? -5.198 -5.990 17.230 1.00 87.38 103 GLY A O 1
ATOM 773 N N . SER A 1 104 ? -4.527 -4.165 16.095 1.00 85.50 104 SER A N 1
ATOM 774 C CA . SER A 1 104 ? -5.214 -3.182 16.944 1.00 85.50 104 SER A CA 1
ATOM 775 C C . SER A 1 104 ? -6.719 -3.067 16.667 1.00 85.50 104 SER A C 1
ATOM 777 O O . SER A 1 104 ? -7.484 -2.749 17.576 1.00 85.50 104 SER A O 1
ATOM 779 N N . LEU A 1 105 ? -7.146 -3.346 15.429 1.00 81.19 105 LEU A N 1
ATOM 780 C CA . LEU A 1 105 ? -8.550 -3.302 15.006 1.00 81.19 105 LEU A CA 1
ATOM 781 C C . LEU A 1 105 ? -9.335 -4.545 15.434 1.00 81.19 105 LEU A C 1
ATOM 783 O O . LEU A 1 105 ? -10.548 -4.469 15.635 1.00 81.19 105 LEU A O 1
ATOM 787 N N . ARG A 1 106 ? -8.670 -5.696 15.598 1.00 70.00 106 ARG A N 1
ATOM 788 C CA . ARG A 1 106 ? -9.324 -6.883 16.156 1.00 70.00 106 ARG A CA 1
ATOM 789 C C . ARG A 1 106 ? -9.649 -6.631 17.634 1.00 70.00 106 ARG A C 1
ATOM 791 O O . ARG A 1 106 ? -8.745 -6.285 18.398 1.00 70.00 106 ARG A O 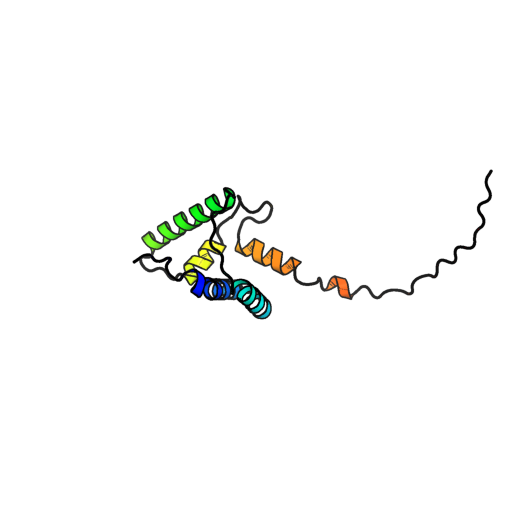1
ATOM 798 N N . PRO A 1 107 ? -10.899 -6.838 18.089 1.00 52.94 107 PRO A N 1
ATOM 799 C CA . PRO A 1 107 ? -11.195 -6.779 19.511 1.00 52.94 107 PRO A CA 1
ATOM 800 C C . PRO A 1 107 ? -10.326 -7.812 20.235 1.00 52.94 107 PRO A C 1
ATOM 802 O O . PRO A 1 107 ? -10.280 -8.985 19.864 1.00 52.94 107 PRO A O 1
ATOM 805 N N . SER A 1 108 ? -9.590 -7.360 21.251 1.00 44.69 108 SER A N 1
ATOM 806 C CA . SER A 1 108 ? -8.741 -8.245 22.043 1.00 44.69 108 SER A CA 1
ATOM 807 C C . SER A 1 108 ? -9.589 -9.374 22.650 1.00 44.69 108 SER A C 1
ATOM 809 O O . SER A 1 108 ? -10.579 -9.071 23.323 1.00 44.69 108 SER A O 1
ATOM 811 N N . PRO A 1 109 ? -9.188 -10.657 22.537 1.00 54.84 109 PRO A N 1
ATOM 812 C CA . PRO A 1 109 ? -9.888 -11.763 23.204 1.00 54.84 109 PRO A CA 1
ATOM 813 C C . PRO A 1 109 ? -9.880 -11.626 24.740 1.00 54.84 109 PRO A C 1
ATOM 815 O O . PRO A 1 109 ? -10.645 -12.281 25.447 1.00 54.84 109 PRO A O 1
ATOM 818 N N . SER A 1 110 ? -9.044 -10.736 25.284 1.00 53.97 110 SER A N 1
ATOM 819 C CA . SER A 1 110 ? -8.985 -10.415 26.711 1.00 53.97 110 SER A CA 1
ATOM 820 C C . SER A 1 110 ? -10.137 -9.521 27.190 1.00 53.97 110 SER A C 1
ATOM 822 O O . SER A 1 110 ? -10.376 -9.450 28.397 1.00 53.97 110 SER A O 1
ATOM 824 N N . ALA A 1 111 ? -10.866 -8.851 26.288 1.00 51.19 111 ALA A N 1
ATOM 825 C CA . ALA A 1 111 ? -12.005 -8.003 26.649 1.00 51.19 111 ALA A CA 1
ATOM 826 C C . ALA A 1 111 ? -13.256 -8.819 27.033 1.00 51.19 111 ALA A C 1
ATOM 828 O O . ALA A 1 111 ? -14.042 -8.376 27.869 1.00 51.19 111 ALA A O 1
ATOM 829 N N . GLU A 1 112 ? -13.407 -10.041 26.511 1.00 44.50 112 GLU A N 1
ATOM 830 C CA . GLU A 1 112 ? -14.577 -10.896 26.769 1.00 44.50 112 GLU A CA 1
ATOM 831 C C . GLU A 1 112 ? -14.485 -11.699 28.079 1.00 44.50 112 GLU A C 1
ATOM 833 O O . GLU A 1 112 ? -15.499 -12.144 28.614 1.00 44.50 112 GLU A O 1
ATOM 838 N N . ARG A 1 113 ? -13.294 -11.839 28.681 1.00 47.56 113 ARG A N 1
ATOM 839 C CA . ARG A 1 113 ? -13.121 -12.580 29.950 1.00 47.56 113 ARG A CA 1
ATOM 840 C C . ARG A 1 113 ? -13.435 -11.780 31.215 1.00 47.56 113 ARG A C 1
ATOM 842 O O . ARG A 1 113 ? -13.276 -12.310 32.318 1.00 47.56 113 ARG A O 1
ATOM 849 N N . ARG A 1 114 ? -13.903 -10.533 31.107 1.00 46.34 114 ARG A N 1
ATOM 850 C CA . ARG A 1 114 ? -14.335 -9.752 32.274 1.00 46.34 114 ARG A CA 1
ATOM 851 C C . ARG A 1 114 ? -15.825 -9.979 32.534 1.00 46.34 114 ARG A C 1
ATOM 853 O O . ARG A 1 114 ? -16.658 -9.134 32.233 1.00 46.34 114 ARG A O 1
ATOM 860 N N . VAL A 1 115 ? -16.147 -11.129 33.130 1.00 55.69 115 VAL A N 1
ATOM 861 C CA . VAL A 1 115 ? -17.458 -11.360 33.759 1.00 55.69 115 VAL A CA 1
ATOM 862 C C . VAL A 1 115 ? -17.714 -10.207 34.742 1.00 55.69 115 VAL A C 1
ATOM 864 O O . VAL A 1 115 ? -16.883 -9.987 35.631 1.00 55.69 115 VAL A O 1
ATOM 867 N N . PRO A 1 116 ? -18.816 -9.445 34.623 1.00 49.44 116 PRO A N 1
ATOM 868 C CA . PRO A 1 116 ? -19.158 -8.450 35.625 1.00 49.44 116 PRO A CA 1
ATOM 869 C C . PRO A 1 116 ? -19.514 -9.184 36.922 1.00 49.44 116 PRO A C 1
ATOM 871 O O . PRO A 1 116 ? -20.576 -9.794 37.032 1.00 49.44 116 PRO A O 1
ATOM 874 N N . GLY A 1 117 ? -18.622 -9.145 37.914 1.00 56.41 117 GLY A N 1
ATOM 875 C CA . GLY A 1 117 ? -18.982 -9.501 39.286 1.00 56.41 117 GLY A CA 1
ATOM 876 C C . GLY A 1 117 ? -20.125 -8.598 39.774 1.00 56.41 117 GLY A C 1
ATOM 877 O O . GLY A 1 117 ? -20.237 -7.457 39.307 1.00 56.41 117 GLY A O 1
ATOM 878 N N . PRO A 1 118 ? -21.000 -9.080 40.675 1.00 51.97 118 PRO A N 1
ATOM 879 C CA . PRO A 1 118 ? -22.190 -8.345 41.078 1.00 51.97 118 PRO A CA 1
ATOM 880 C C . PRO A 1 118 ? -21.797 -6.963 41.603 1.00 51.97 118 PRO A C 1
ATOM 882 O O . PRO A 1 118 ? -20.982 -6.836 42.517 1.00 51.97 118 PRO A O 1
ATOM 885 N N . ARG A 1 119 ? -22.371 -5.918 40.993 1.00 49.00 119 ARG A N 1
ATOM 886 C CA . ARG A 1 119 ? -22.194 -4.529 41.425 1.00 49.00 119 ARG A CA 1
ATOM 887 C C . ARG A 1 119 ? -22.582 -4.429 42.899 1.00 49.00 119 ARG A C 1
ATOM 889 O O . ARG A 1 119 ? -23.758 -4.568 43.236 1.00 49.00 119 ARG A O 1
ATOM 896 N N . ALA A 1 120 ? -21.604 -4.177 43.768 1.00 47.19 120 ALA A N 1
ATOM 897 C CA . ALA A 1 120 ? -21.878 -3.806 45.146 1.00 47.19 120 ALA A CA 1
ATOM 898 C C . ALA A 1 120 ? -22.747 -2.542 45.134 1.00 47.19 120 ALA A C 1
ATOM 900 O O . ALA A 1 120 ? -22.390 -1.516 44.553 1.00 47.19 120 ALA A O 1
ATOM 901 N N . ARG A 1 121 ? -23.931 -2.648 45.735 1.00 44.44 121 ARG A N 1
ATOM 902 C CA . ARG A 1 121 ? -24.854 -1.534 45.925 1.00 44.44 121 ARG A CA 1
ATOM 903 C C . ARG A 1 121 ? -24.222 -0.600 46.957 1.00 44.44 121 ARG A C 1
ATOM 905 O O . ARG A 1 121 ? -24.191 -0.931 48.138 1.00 44.44 121 ARG A O 1
ATOM 912 N N . VAL A 1 122 ? -23.691 0.541 46.521 1.00 48.28 122 VAL A N 1
ATOM 913 C CA . VAL A 1 122 ? -23.281 1.606 47.445 1.00 48.28 122 VAL A CA 1
ATOM 914 C C . VAL A 1 122 ? -24.553 2.256 47.974 1.00 48.28 122 VAL A C 1
ATOM 916 O O . VAL A 1 122 ? -25.193 3.058 47.297 1.00 48.28 122 VAL A O 1
ATOM 919 N N . THR A 1 123 ? -24.946 1.876 49.183 1.00 45.84 123 THR A N 1
ATOM 920 C CA . THR A 1 123 ? -25.936 2.612 49.969 1.00 45.84 123 THR A CA 1
ATOM 921 C C . THR A 1 123 ? -25.208 3.790 50.608 1.00 45.84 123 THR A C 1
ATOM 923 O O . THR A 1 123 ? -24.455 3.611 51.562 1.00 45.84 123 THR A O 1
ATOM 926 N N . VAL A 1 124 ? -25.389 5.000 50.075 1.00 46.34 124 VAL A N 1
ATOM 927 C CA . VAL A 1 124 ? -24.929 6.221 50.750 1.00 46.34 124 VAL A CA 1
ATOM 928 C C . VAL A 1 124 ? -25.906 6.513 51.887 1.00 46.34 124 VAL A C 1
ATOM 930 O O . VAL A 1 124 ? -26.950 7.127 51.693 1.00 46.34 124 VAL A O 1
ATOM 933 N N . GLY A 1 125 ? -25.578 6.019 53.077 1.00 51.81 125 GLY A N 1
ATOM 934 C CA . GLY A 1 125 ? -26.245 6.345 54.332 1.00 51.81 125 GLY A CA 1
ATOM 935 C C . GLY A 1 125 ? -25.185 6.579 55.399 1.00 51.81 125 GLY A C 1
ATOM 936 O O . GLY A 1 125 ? -24.772 5.643 56.070 1.00 51.81 125 GLY A O 1
ATOM 937 N N . GLY A 1 126 ? -24.705 7.817 55.525 1.00 41.38 126 GLY A N 1
ATOM 938 C CA . GLY A 1 126 ? -23.630 8.151 56.458 1.00 41.38 126 GLY A CA 1
ATOM 939 C C . GLY A 1 126 ? -23.433 9.654 56.585 1.00 41.38 126 GLY A C 1
ATOM 940 O O . GLY A 1 126 ? -22.788 10.282 55.758 1.00 41.38 126 GLY A O 1
ATOM 941 N N . ARG A 1 127 ? -24.061 10.207 57.617 1.00 43.50 127 ARG A N 1
ATOM 942 C CA . ARG A 1 127 ? -24.097 11.603 58.066 1.00 43.50 127 ARG A CA 1
ATOM 943 C C . ARG A 1 127 ? -22.693 12.226 58.172 1.00 43.50 127 ARG A C 1
ATOM 945 O O . ARG A 1 127 ? -21.875 11.743 58.947 1.00 43.50 127 ARG A O 1
ATOM 952 N N . TRP A 1 128 ? -22.459 13.333 57.468 1.00 40.53 128 TRP A N 1
ATOM 953 C CA . TRP A 1 128 ? -21.350 14.246 57.761 1.00 40.53 128 TRP A CA 1
ATOM 954 C C . TRP A 1 128 ? -21.610 14.921 59.118 1.00 40.53 128 TRP A C 1
ATOM 956 O O . TRP A 1 128 ? -22.646 15.561 59.294 1.00 40.53 128 TRP A O 1
ATOM 966 N N . GLN A 1 129 ? -20.693 14.771 60.075 1.00 46.44 129 GLN A N 1
ATOM 967 C CA . GLN A 1 129 ? -20.558 15.681 61.215 1.00 46.44 129 GLN A CA 1
ATOM 968 C C . GLN A 1 129 ? -19.191 16.354 61.109 1.00 46.44 129 GLN A C 1
ATOM 970 O O . GLN A 1 129 ? -18.181 15.669 60.963 1.00 46.44 129 GLN A O 1
ATOM 975 N N . GLY A 1 130 ? -19.194 17.685 61.119 1.00 51.16 130 GLY A N 1
ATOM 976 C CA . GLY A 1 130 ? -17.991 18.503 61.200 1.00 51.16 130 GLY A CA 1
ATOM 977 C C . GLY A 1 130 ? -17.508 18.663 62.641 1.00 51.16 130 GLY A C 1
ATOM 978 O O . GLY A 1 130 ? -18.295 18.547 63.582 1.00 51.16 130 GLY A O 1
ATOM 979 N N . GLY A 1 131 ? -16.217 18.955 62.762 1.00 39.84 131 GLY A N 1
ATOM 980 C CA . GLY A 1 131 ? -15.499 19.379 63.959 1.00 39.84 131 GLY A CA 1
ATOM 981 C C . GLY A 1 131 ? -14.128 19.873 63.538 1.00 39.84 131 GLY A C 1
ATOM 982 O O . GLY A 1 131 ? -13.435 19.079 62.865 1.00 39.84 131 GLY A O 1
#

Organism: NCBI:txid1194083

Secondary structure (DSSP, 8-state):
--TTTTHHHHHHHHHHHHHHHTT--HHHHHHHHHHTTS--------HHHHHHHHHHHHHHHHHHHHHSS--HHHHHHHHHTSB-TTT-SS-SBHHHHHHHHHHHHSPPTTSTT------------------

Radius of gyration: 24.27 Å; chains: 1; bounding box: 44×32×88 Å

Sequence (131 aa):
MAPAKGLPGRLPDLIADALLALGVAQELVDDERTHLEEVRIARTANRSVVGSMNDFAFRADHRRTETGDLDLGALSMDLAHVPCGPLNTSHTFSDAELHALLGSLRPSPSAERRVPGPRARVTVGGRWQGG